Protein AF-T1CEA6-F1 (afdb_monomer_lite)

Radius of gyration: 13.7 Å; chains: 1; bounding box: 35×34×31 Å

Structure (mmCIF, N/CA/C/O backbone):
data_AF-T1CEA6-F1
#
_entry.id   AF-T1CEA6-F1
#
loop_
_atom_site.group_PDB
_atom_site.id
_atom_site.type_symbol
_atom_site.label_atom_id
_atom_site.label_alt_id
_atom_site.label_comp_id
_atom_site.label_asym_id
_atom_site.label_entity_id
_atom_site.label_seq_id
_atom_site.pdbx_PDB_ins_code
_atom_site.Cartn_x
_atom_site.Cartn_y
_atom_site.Cartn_z
_atom_site.occupancy
_atom_site.B_iso_or_equiv
_atom_site.auth_seq_id
_atom_site.auth_comp_id
_atom_site.auth_asym_id
_atom_site.auth_atom_id
_atom_site.pdbx_PDB_model_num
ATOM 1 N N . MET A 1 1 ? 11.708 -4.653 -1.489 1.00 59.41 1 MET A N 1
ATOM 2 C CA . MET A 1 1 ? 11.585 -4.200 -0.085 1.00 59.41 1 MET A CA 1
ATOM 3 C C . MET A 1 1 ? 10.341 -4.864 0.485 1.00 59.41 1 MET A C 1
ATOM 5 O O . MET A 1 1 ? 9.444 -5.136 -0.292 1.00 59.41 1 MET A O 1
ATOM 9 N N . ALA A 1 2 ? 10.298 -5.210 1.769 1.00 68.19 2 ALA A N 1
ATOM 10 C CA . ALA A 1 2 ? 9.078 -5.738 2.382 1.00 68.19 2 ALA A CA 1
ATOM 11 C C . ALA A 1 2 ? 8.630 -4.755 3.463 1.00 68.19 2 ALA A C 1
ATOM 13 O O . ALA A 1 2 ? 9.455 -4.342 4.279 1.00 68.19 2 ALA A O 1
ATOM 14 N N . GLY A 1 3 ? 7.361 -4.354 3.423 1.00 86.38 3 GLY A N 1
ATOM 15 C CA . GLY A 1 3 ? 6.768 -3.401 4.361 1.00 86.38 3 GLY A CA 1
ATOM 16 C C . GLY A 1 3 ? 5.736 -4.088 5.247 1.00 86.38 3 GLY A C 1
ATOM 17 O O . GLY A 1 3 ? 5.008 -4.956 4.770 1.00 86.38 3 GLY A O 1
ATOM 18 N N . ILE A 1 4 ? 5.669 -3.701 6.520 1.00 94.00 4 ILE A N 1
ATOM 19 C CA . ILE A 1 4 ? 4.621 -4.117 7.458 1.00 94.00 4 ILE A CA 1
ATOM 20 C C . ILE A 1 4 ? 3.893 -2.882 7.983 1.00 94.00 4 ILE A C 1
ATOM 22 O O . ILE A 1 4 ? 4.528 -1.926 8.420 1.00 94.00 4 ILE A O 1
ATOM 26 N N . ALA A 1 5 ? 2.565 -2.927 7.969 1.00 96.62 5 ALA A N 1
ATOM 27 C CA . ALA A 1 5 ? 1.704 -1.876 8.486 1.00 96.62 5 ALA A CA 1
ATOM 28 C C . ALA A 1 5 ? 0.754 -2.466 9.542 1.00 96.62 5 ALA A C 1
ATOM 30 O O . ALA A 1 5 ? -0.151 -3.224 9.190 1.00 96.62 5 ALA A O 1
ATOM 31 N N . PRO A 1 6 ? 0.943 -2.185 10.840 1.00 96.44 6 PRO A N 1
ATOM 32 C CA . PRO A 1 6 ? -0.029 -2.556 11.862 1.00 96.44 6 PRO A CA 1
ATOM 33 C C . PRO A 1 6 ? -1.248 -1.626 11.813 1.00 96.44 6 PRO A C 1
ATOM 35 O O . PRO A 1 6 ? -1.120 -0.435 11.530 1.00 96.44 6 PRO A O 1
ATOM 38 N N . SER A 1 7 ? -2.434 -2.142 12.140 1.00 95.50 7 SER A N 1
ATOM 39 C CA . SER A 1 7 ? -3.613 -1.294 12.321 1.00 95.50 7 SER A CA 1
ATOM 40 C C . SER A 1 7 ? -3.475 -0.446 13.595 1.00 95.50 7 SER A C 1
ATOM 42 O O . SER A 1 7 ? -3.267 -1.006 14.673 1.00 95.50 7 SER A O 1
ATOM 44 N N . PRO A 1 8 ? -3.690 0.882 13.536 1.00 93.44 8 PRO A N 1
ATOM 45 C CA . PRO A 1 8 ? -3.649 1.742 14.721 1.00 93.44 8 PRO A CA 1
ATOM 46 C C . PRO A 1 8 ? -4.804 1.510 15.703 1.00 93.44 8 PRO A C 1
ATOM 48 O O . PRO A 1 8 ? -4.757 1.999 16.828 1.00 93.44 8 PRO A O 1
ATOM 51 N N . ARG A 1 9 ? -5.860 0.794 15.288 1.00 91.31 9 ARG A N 1
ATOM 52 C CA . ARG A 1 9 ? -7.081 0.586 16.092 1.00 91.31 9 ARG A CA 1
ATOM 53 C C . ARG A 1 9 ? -7.332 -0.853 16.502 1.00 91.31 9 ARG A C 1
ATOM 55 O O . ARG A 1 9 ? -8.066 -1.088 17.459 1.00 91.31 9 ARG A O 1
ATOM 62 N N . HIS A 1 10 ? -6.740 -1.811 15.799 1.00 94.75 10 HIS A N 1
ATOM 63 C CA . HIS A 1 10 ? -6.972 -3.228 16.042 1.00 94.75 10 HIS A CA 1
ATOM 64 C C . HIS A 1 10 ? -5.640 -3.957 16.179 1.00 94.75 10 HIS A C 1
ATOM 66 O O . HIS A 1 10 ? -5.003 -4.289 15.187 1.00 94.75 10 HIS A O 1
ATOM 72 N N . ALA A 1 11 ? -5.251 -4.271 17.416 1.00 94.75 11 ALA A N 1
ATOM 73 C CA . ALA A 1 11 ? -3.957 -4.888 17.727 1.00 94.75 11 ALA A CA 1
ATOM 74 C C . ALA A 1 11 ? -3.709 -6.251 17.043 1.00 94.75 11 ALA A C 1
ATOM 76 O O . ALA A 1 11 ? -2.575 -6.715 16.993 1.00 94.75 11 ALA A O 1
ATOM 77 N N . GLN A 1 12 ? -4.756 -6.907 16.531 1.00 97.31 12 GLN A N 1
ATOM 78 C CA . GLN A 1 12 ? -4.656 -8.187 15.819 1.00 97.31 12 GLN A CA 1
ATOM 79 C C . GLN A 1 12 ? -4.603 -8.042 14.290 1.00 97.31 12 GLN A C 1
ATOM 81 O O . GLN A 1 12 ? -4.409 -9.040 13.590 1.00 97.31 12 GLN A O 1
ATOM 86 N N . VAL A 1 13 ? -4.777 -6.823 13.771 1.00 98.00 13 VAL A N 1
ATOM 87 C CA . VAL A 1 13 ? -4.825 -6.541 12.336 1.00 98.00 13 VAL A CA 1
ATOM 88 C C . VAL A 1 13 ? -3.507 -5.926 11.880 1.00 98.00 13 VAL A C 1
ATOM 90 O O . VAL A 1 13 ? -3.027 -4.952 12.460 1.00 98.00 13 VAL A O 1
ATOM 93 N N . ALA A 1 14 ? -2.932 -6.490 10.824 1.00 97.94 14 ALA A N 1
ATOM 94 C CA . ALA A 1 14 ? -1.740 -5.970 10.167 1.00 97.94 14 ALA A CA 1
ATOM 95 C C . ALA A 1 14 ? -1.718 -6.380 8.692 1.00 97.94 14 ALA A C 1
ATOM 97 O O . ALA A 1 14 ? -2.363 -7.354 8.292 1.00 97.94 14 ALA A O 1
ATOM 98 N N . TYR A 1 15 ? -0.934 -5.652 7.907 1.00 98.44 15 TYR A N 1
ATOM 99 C CA . TYR A 1 15 ? -0.767 -5.853 6.474 1.00 98.44 15 TYR A CA 1
ATOM 100 C C . TYR A 1 15 ? 0.718 -5.979 6.163 1.00 98.44 15 TYR A C 1
ATOM 102 O O . TYR A 1 15 ? 1.542 -5.304 6.782 1.00 98.44 15 TYR A O 1
ATOM 110 N N . VAL A 1 16 ? 1.067 -6.840 5.214 1.00 98.12 16 VAL A N 1
ATOM 111 C CA . VAL A 1 16 ? 2.451 -7.046 4.787 1.00 98.12 16 VAL A CA 1
ATOM 112 C C . VAL A 1 16 ? 2.524 -7.023 3.272 1.00 98.12 16 VAL A C 1
ATOM 114 O O . VAL A 1 16 ? 1.815 -7.780 2.614 1.00 98.12 16 VAL A O 1
ATOM 117 N N . ALA A 1 17 ? 3.417 -6.198 2.732 1.00 98.12 17 ALA A N 1
ATOM 118 C CA . ALA A 1 17 ? 3.836 -6.242 1.339 1.00 98.12 17 ALA A CA 1
ATOM 119 C C . ALA A 1 17 ? 5.096 -7.104 1.207 1.00 98.12 17 ALA A C 1
ATOM 121 O O . ALA A 1 17 ? 6.050 -6.934 1.973 1.00 98.12 17 ALA A O 1
ATOM 122 N N . ILE A 1 18 ? 5.112 -8.017 0.235 1.00 97.19 18 ILE A N 1
ATOM 123 C CA . ILE A 1 18 ? 6.259 -8.890 -0.031 1.00 97.19 18 ILE A CA 1
ATOM 124 C C . ILE A 1 18 ? 6.755 -8.663 -1.452 1.00 97.19 18 ILE A C 1
ATOM 126 O O . ILE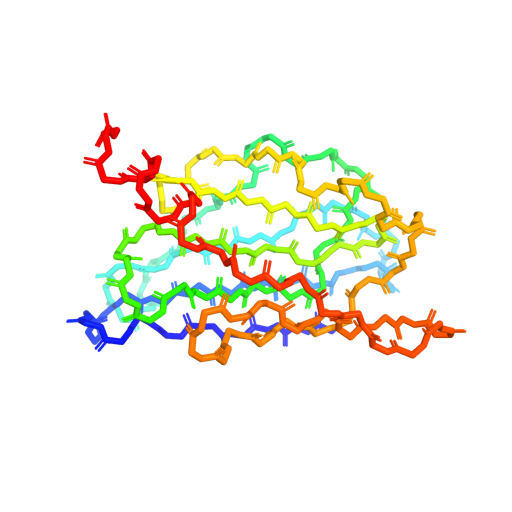 A 1 18 ? 6.064 -8.919 -2.432 1.00 97.19 18 ILE A O 1
ATOM 130 N N . ASP A 1 19 ? 8.013 -8.272 -1.560 1.00 95.69 19 ASP A N 1
ATOM 131 C CA . ASP A 1 19 ? 8.678 -8.118 -2.840 1.00 95.69 19 ASP A CA 1
ATOM 132 C C . ASP A 1 19 ? 9.537 -9.346 -3.167 1.00 95.69 19 ASP A C 1
ATOM 134 O O . ASP A 1 19 ? 10.434 -9.720 -2.403 1.00 95.69 19 ASP A O 1
ATOM 138 N N . ARG A 1 20 ? 9.278 -9.955 -4.328 1.00 96.31 20 ARG A N 1
ATOM 139 C CA . ARG A 1 20 ? 10.001 -11.124 -4.843 1.00 96.31 20 ARG A CA 1
ATOM 140 C C . ARG A 1 20 ? 10.650 -10.892 -6.210 1.00 96.31 20 ARG A C 1
ATOM 142 O O . ARG A 1 20 ? 11.157 -11.857 -6.780 1.00 96.31 20 ARG A O 1
ATOM 149 N N . HIS A 1 21 ? 10.733 -9.654 -6.712 1.00 95.69 21 HIS A N 1
ATOM 150 C CA . HIS A 1 21 ? 11.227 -9.398 -8.079 1.00 95.69 21 HIS A CA 1
ATOM 151 C C . HIS A 1 21 ? 12.661 -9.902 -8.312 1.00 95.69 21 HIS A C 1
ATOM 153 O O . HIS A 1 21 ? 13.014 -10.300 -9.417 1.00 95.69 21 HIS A O 1
ATOM 159 N N . ARG A 1 22 ? 13.496 -9.944 -7.264 1.00 94.00 22 ARG A N 1
ATOM 160 C CA . ARG A 1 22 ? 14.874 -10.475 -7.338 1.00 94.00 22 ARG A CA 1
ATOM 161 C C . ARG A 1 22 ? 14.952 -11.990 -7.535 1.00 94.00 22 ARG A C 1
ATOM 163 O O . ARG A 1 22 ? 16.034 -12.511 -7.772 1.00 94.00 22 ARG A O 1
ATOM 170 N N . LEU A 1 23 ? 13.824 -12.680 -7.408 1.00 96.62 23 LEU A N 1
ATOM 171 C CA . LEU A 1 23 ? 13.658 -14.104 -7.687 1.00 96.62 23 LEU A CA 1
ATOM 172 C C . LEU A 1 23 ? 12.928 -14.332 -9.021 1.00 96.62 23 LEU A C 1
ATOM 174 O O . LEU A 1 23 ? 12.353 -15.399 -9.213 1.00 96.62 23 LEU A O 1
ATOM 178 N N . ASP A 1 24 ? 12.912 -13.323 -9.899 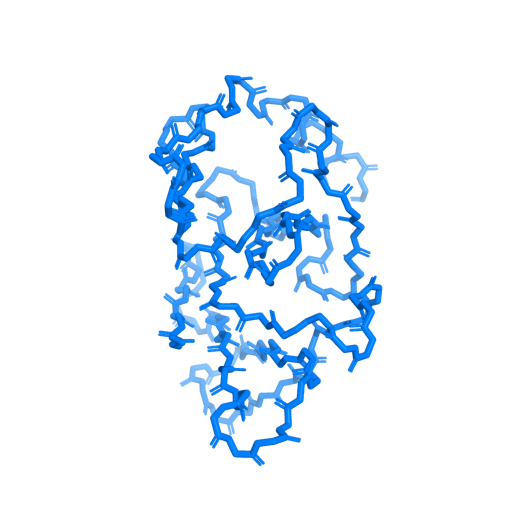1.00 97.00 24 ASP A N 1
ATOM 179 C CA . ASP A 1 24 ? 12.201 -13.328 -11.186 1.00 97.00 24 ASP A CA 1
ATOM 180 C C . ASP A 1 24 ? 10.671 -13.499 -11.045 1.00 97.00 24 ASP A C 1
ATOM 182 O O . ASP A 1 24 ? 9.973 -13.975 -11.940 1.00 97.00 24 ASP A O 1
ATOM 186 N N . ASP A 1 25 ? 10.127 -13.095 -9.889 1.00 97.44 25 ASP A N 1
ATOM 187 C CA . ASP A 1 25 ? 8.697 -13.122 -9.582 1.00 97.44 25 ASP A CA 1
ATOM 188 C C . ASP A 1 25 ? 8.161 -11.698 -9.399 1.00 97.44 25 ASP A C 1
ATOM 190 O O . ASP A 1 25 ? 8.354 -11.066 -8.360 1.00 97.44 25 ASP A O 1
ATOM 194 N N . PHE A 1 26 ? 7.478 -11.199 -10.429 1.00 97.12 26 PHE A N 1
ATOM 195 C CA . PHE A 1 26 ? 6.942 -9.834 -10.495 1.00 97.12 26 PHE A CA 1
ATOM 196 C C . PHE A 1 26 ? 5.488 -9.717 -10.019 1.00 97.12 26 PHE A C 1
ATOM 198 O O . PHE A 1 26 ? 4.857 -8.684 -10.239 1.00 97.12 26 PHE A O 1
ATOM 205 N N . ARG A 1 27 ? 4.924 -10.772 -9.421 1.00 98.19 27 ARG A N 1
ATOM 206 C CA . ARG A 1 27 ? 3.537 -10.739 -8.946 1.00 98.19 27 ARG A CA 1
ATOM 207 C C . ARG A 1 27 ? 3.379 -9.796 -7.750 1.00 98.19 27 ARG A C 1
ATOM 209 O O . ARG A 1 27 ? 4.290 -9.703 -6.924 1.00 98.19 27 ARG A O 1
ATOM 216 N N . PRO A 1 28 ? 2.222 -9.125 -7.614 1.00 98.00 28 PRO A N 1
ATOM 217 C CA . PRO A 1 28 ? 1.911 -8.380 -6.408 1.00 98.00 28 PRO A CA 1
ATOM 218 C C . PRO A 1 28 ? 1.660 -9.339 -5.247 1.00 98.00 28 PRO A C 1
ATOM 220 O O . PRO A 1 28 ? 0.942 -10.333 -5.385 1.00 98.00 28 PRO A O 1
ATOM 223 N N . TYR A 1 29 ? 2.205 -9.001 -4.083 1.00 98.25 29 TYR A N 1
ATOM 224 C CA . TYR A 1 29 ? 1.938 -9.714 -2.843 1.00 98.25 29 TYR A CA 1
ATOM 225 C C . TYR A 1 29 ? 1.665 -8.724 -1.723 1.00 98.25 29 TYR A C 1
ATOM 227 O O . TYR A 1 29 ? 2.567 -8.030 -1.254 1.00 98.25 29 TYR A O 1
ATOM 235 N N . ILE A 1 30 ? 0.415 -8.714 -1.279 1.00 98.44 30 ILE A N 1
ATOM 236 C CA . ILE A 1 30 ? -0.028 -8.054 -0.062 1.00 98.44 30 ILE A CA 1
ATOM 237 C C . ILE A 1 30 ? -0.861 -9.073 0.706 1.00 98.44 30 ILE A C 1
ATOM 239 O O . ILE A 1 30 ? -1.719 -9.743 0.124 1.00 98.44 30 ILE A O 1
ATOM 243 N N . TYR A 1 31 ? -0.593 -9.202 1.999 1.00 98.56 31 TYR A N 1
ATOM 244 C CA . TYR A 1 31 ? -1.329 -10.082 2.892 1.00 98.56 31 TYR A CA 1
ATOM 245 C C . TYR A 1 31 ? -1.890 -9.306 4.072 1.00 98.56 31 TYR A C 1
ATOM 247 O O . TYR A 1 31 ? -1.215 -8.432 4.609 1.00 98.56 31 TYR A O 1
ATOM 255 N N . ARG A 1 32 ? -3.093 -9.674 4.510 1.00 98.50 32 ARG A N 1
ATOM 256 C CA . ARG A 1 32 ? -3.751 -9.165 5.715 1.00 98.50 32 ARG A CA 1
ATOM 257 C C . ARG A 1 32 ? -3.881 -10.277 6.746 1.00 98.50 32 ARG A C 1
ATOM 259 O O . ARG A 1 32 ? -4.314 -11.378 6.411 1.00 98.50 32 ARG A O 1
ATOM 266 N N . THR A 1 33 ? -3.582 -9.965 7.999 1.00 98.56 33 THR A N 1
ATOM 267 C CA . THR A 1 33 ? -3.982 -10.762 9.166 1.00 98.56 33 THR A CA 1
ATOM 268 C C . THR A 1 33 ? -5.095 -10.044 9.922 1.00 98.56 33 THR A C 1
ATOM 270 O O . THR A 1 33 ? -5.132 -8.814 9.949 1.00 98.56 33 THR A O 1
ATOM 273 N N . ARG A 1 34 ? -5.971 -10.806 10.585 1.00 97.94 34 ARG A N 1
ATOM 274 C CA . ARG A 1 34 ? -6.918 -10.292 11.591 1.00 97.94 34 ARG A CA 1
ATOM 275 C C . ARG A 1 34 ? -6.806 -10.982 12.954 1.00 97.94 34 ARG A C 1
ATOM 277 O O . ARG A 1 34 ? -7.584 -10.671 13.847 1.00 97.94 34 ARG A O 1
ATOM 284 N N . ASP A 1 35 ? -5.861 -11.905 13.122 1.00 98.00 35 ASP A N 1
ATOM 285 C CA . ASP A 1 35 ? -5.736 -12.769 14.302 1.00 98.00 35 ASP A CA 1
ATOM 286 C C . ASP A 1 35 ? -4.334 -12.728 14.940 1.00 98.00 35 ASP A C 1
ATOM 288 O O . ASP A 1 35 ? -3.909 -13.669 15.617 1.00 98.00 35 ASP A O 1
ATOM 292 N N . GLY A 1 36 ? -3.612 -11.620 14.740 1.00 96.56 36 GLY A N 1
ATOM 293 C CA . GLY A 1 36 ? -2.256 -11.432 15.256 1.00 96.56 36 GLY A CA 1
ATOM 294 C C . GLY A 1 36 ? -1.187 -12.230 14.502 1.00 96.56 36 GLY A C 1
ATOM 295 O O . GLY A 1 36 ? -0.144 -12.533 15.073 1.00 96.56 36 GLY A O 1
ATOM 296 N N . GLY A 1 37 ? -1.439 -12.580 13.238 1.00 97.38 37 GLY A N 1
ATOM 297 C CA . GLY A 1 37 ? -0.481 -13.220 12.337 1.00 97.38 37 GLY A CA 1
ATOM 298 C C . GLY A 1 37 ? -0.554 -14.745 12.319 1.00 97.38 37 GLY A C 1
ATOM 299 O O . GLY A 1 37 ? 0.354 -15.376 11.777 1.00 97.38 37 GLY A O 1
ATOM 300 N N . LYS A 1 38 ? -1.606 -15.343 12.897 1.00 98.19 38 LYS A N 1
ATOM 301 C CA . LYS A 1 38 ? -1.829 -16.798 12.858 1.00 98.19 38 LYS A CA 1
ATOM 302 C C . LYS A 1 38 ? -2.317 -17.239 11.481 1.00 98.19 38 LYS A C 1
ATOM 304 O O . LYS A 1 38 ? -1.961 -18.330 11.041 1.00 98.19 38 LYS A O 1
ATOM 309 N N . SER A 1 39 ? -3.090 -16.398 10.796 1.00 98.31 39 SER A N 1
ATOM 310 C CA . SER A 1 39 ? -3.513 -16.607 9.415 1.00 98.31 39 SER A CA 1
ATOM 311 C C . SER A 1 39 ? -3.354 -15.341 8.573 1.00 98.31 39 SER A C 1
ATOM 313 O O . SER A 1 39 ? -3.401 -14.215 9.071 1.00 98.31 39 SER A O 1
ATOM 315 N N . TRP A 1 40 ? -3.132 -15.543 7.273 1.00 98.38 40 TRP A N 1
ATOM 316 C CA . TRP A 1 40 ? -2.869 -14.476 6.313 1.00 98.38 40 TRP A CA 1
ATOM 317 C C . TRP A 1 40 ? -3.707 -14.683 5.056 1.00 98.38 40 TRP A C 1
ATOM 319 O O . TRP A 1 40 ? -3.678 -15.752 4.448 1.00 98.38 40 TRP A O 1
ATOM 329 N N . GLN A 1 41 ? -4.435 -13.646 4.657 1.00 98.62 41 GLN A N 1
ATOM 330 C CA . GLN A 1 41 ? -5.241 -13.617 3.441 1.00 98.62 41 GLN A CA 1
ATOM 331 C C . GLN A 1 41 ? -4.558 -12.737 2.396 1.00 98.62 41 GLN A C 1
ATOM 333 O O . GLN A 1 41 ? -4.186 -11.606 2.704 1.00 98.62 41 GLN A O 1
ATOM 338 N N . ALA A 1 42 ? -4.407 -13.236 1.168 1.00 98.31 42 ALA A N 1
ATOM 339 C CA . ALA A 1 42 ? -3.932 -12.422 0.054 1.00 98.31 42 ALA A CA 1
ATOM 340 C C . ALA A 1 42 ? -4.988 -11.372 -0.327 1.00 98.31 42 ALA A C 1
ATOM 342 O O . ALA A 1 42 ? -6.161 -11.706 -0.489 1.00 98.31 42 ALA A O 1
ATOM 343 N N . ILE A 1 43 ? -4.554 -10.124 -0.479 1.00 98.50 43 ILE A N 1
ATOM 344 C CA . ILE A 1 43 ? -5.404 -8.952 -0.719 1.00 98.50 43 ILE A CA 1
ATOM 345 C C . ILE A 1 43 ? -4.803 -8.108 -1.848 1.00 98.50 43 ILE A C 1
ATOM 347 O O . ILE A 1 43 ? -4.300 -7.016 -1.624 1.00 98.50 43 ILE A O 1
ATOM 351 N N . THR A 1 44 ? -4.742 -8.660 -3.062 1.00 98.50 44 THR A N 1
ATOM 352 C CA . THR A 1 44 ? -4.065 -8.040 -4.226 1.00 98.50 44 THR A CA 1
ATOM 353 C C . THR A 1 44 ? -4.989 -7.810 -5.420 1.00 98.50 44 THR A C 1
ATOM 355 O O . THR A 1 44 ? -4.533 -7.457 -6.509 1.00 98.50 44 THR A O 1
ATOM 358 N N . HIS A 1 45 ? -6.293 -8.019 -5.243 1.00 98.56 45 HIS A N 1
ATOM 359 C CA . HIS A 1 45 ? -7.266 -7.886 -6.319 1.00 98.56 45 HIS A CA 1
ATOM 360 C C . HIS A 1 45 ? -7.334 -6.434 -6.819 1.00 98.56 45 HIS A C 1
ATOM 362 O O . HIS A 1 45 ? -7.503 -5.507 -6.035 1.00 98.56 45 HIS A O 1
ATOM 368 N N . GLY A 1 46 ? -7.165 -6.236 -8.128 1.00 98.25 46 GLY A N 1
ATOM 369 C CA . GLY A 1 46 ? -7.080 -4.911 -8.755 1.00 98.25 46 GLY A CA 1
ATOM 370 C C . GLY A 1 46 ? -5.651 -4.424 -9.037 1.00 98.25 46 GLY A C 1
ATOM 371 O O . GLY A 1 46 ? -5.477 -3.540 -9.875 1.00 98.25 46 GLY A O 1
ATOM 372 N N . ILE A 1 47 ? -4.619 -5.042 -8.443 1.00 98.38 47 ILE A N 1
ATOM 373 C CA . ILE A 1 47 ? -3.214 -4.770 -8.796 1.00 98.38 47 ILE A CA 1
ATOM 374 C C . ILE A 1 47 ? -2.796 -5.662 -9.982 1.00 98.38 47 ILE A C 1
ATOM 376 O O . ILE A 1 47 ? -3.009 -6.880 -9.935 1.00 98.38 47 ILE A O 1
ATOM 380 N N . PRO A 1 48 ? -2.192 -5.111 -11.055 1.00 98.12 48 PRO A N 1
ATOM 381 C CA . PRO A 1 48 ? -1.774 -5.896 -12.213 1.00 98.12 48 PRO A CA 1
ATOM 382 C C . PRO A 1 48 ? -0.790 -7.035 -11.866 1.00 98.12 48 PRO A C 1
ATOM 384 O O . PRO A 1 48 ? 0.129 -6.832 -11.073 1.00 98.12 48 PRO A O 1
ATOM 387 N N . PRO A 1 49 ? -0.868 -8.214 -12.521 1.00 97.00 49 PRO A N 1
ATOM 388 C CA . PRO A 1 49 ? -0.047 -9.389 -12.184 1.00 97.00 49 PRO A CA 1
ATOM 389 C C . PRO A 1 49 ? 1.477 -9.243 -12.322 1.00 97.00 49 PRO A C 1
ATOM 391 O O . PRO A 1 49 ? 2.200 -10.165 -11.956 1.00 97.00 49 PRO A O 1
ATOM 394 N N . ARG A 1 50 ? 1.969 -8.149 -12.910 1.00 97.06 50 ARG A N 1
ATOM 395 C CA . ARG A 1 50 ? 3.403 -7.858 -13.087 1.00 97.06 50 ARG A CA 1
ATOM 396 C C . ARG A 1 50 ? 3.839 -6.563 -12.397 1.00 97.06 50 ARG A C 1
ATOM 398 O O . ARG A 1 50 ? 4.928 -6.071 -12.682 1.00 97.06 50 ARG A O 1
ATOM 405 N N . ASP A 1 51 ? 2.989 -6.005 -11.540 1.00 97.38 51 ASP A N 1
ATOM 406 C CA . ASP A 1 51 ? 3.284 -4.802 -10.770 1.00 97.38 51 ASP A CA 1
ATOM 407 C C . ASP A 1 51 ? 3.537 -5.185 -9.310 1.00 97.38 51 ASP A C 1
ATOM 409 O O . ASP A 1 51 ? 2.626 -5.241 -8.483 1.00 97.38 51 ASP A O 1
ATOM 413 N N . PHE A 1 52 ? 4.779 -5.567 -9.013 1.00 97.38 52 PHE A N 1
ATOM 414 C CA . PHE A 1 52 ? 5.142 -6.025 -7.678 1.00 97.38 52 PHE A CA 1
ATOM 415 C C . PHE A 1 52 ? 5.037 -4.887 -6.658 1.00 97.38 52 PHE A C 1
ATOM 417 O O . PHE A 1 52 ? 5.279 -3.717 -6.956 1.00 97.38 52 PHE A O 1
ATOM 424 N N . VAL A 1 53 ? 4.690 -5.246 -5.424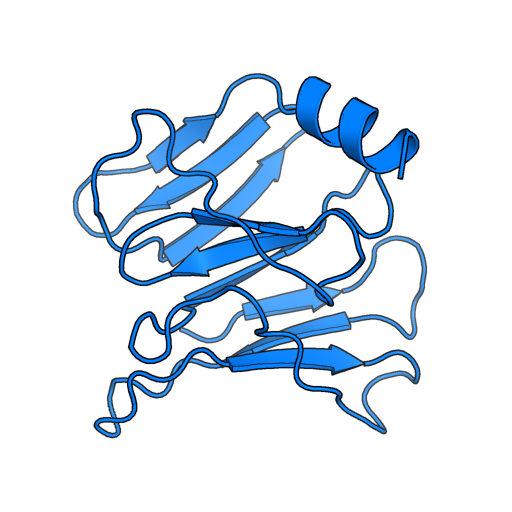 1.00 98.00 53 VAL A N 1
ATOM 425 C CA . VAL A 1 53 ? 4.428 -4.281 -4.353 1.00 98.00 53 VAL A CA 1
ATOM 426 C C . VAL A 1 53 ? 5.671 -4.134 -3.486 1.00 98.00 53 VAL A C 1
ATOM 428 O O . VAL A 1 53 ? 6.222 -5.119 -2.998 1.00 98.00 53 VAL A O 1
ATOM 431 N N . ASN A 1 54 ? 6.107 -2.894 -3.283 1.00 97.38 54 ASN A N 1
ATOM 432 C CA . ASN A 1 54 ? 7.248 -2.556 -2.435 1.00 97.38 54 ASN A CA 1
ATOM 433 C C . ASN A 1 54 ? 6.828 -2.262 -0.991 1.00 97.38 54 ASN A C 1
ATOM 435 O O . ASN A 1 54 ? 7.563 -2.591 -0.059 1.00 97.38 54 ASN A O 1
ATOM 439 N N . VAL A 1 55 ? 5.671 -1.619 -0.814 1.00 98.06 55 VAL A N 1
ATOM 440 C CA . VAL A 1 55 ? 5.200 -1.102 0.474 1.00 98.06 55 VAL A CA 1
ATOM 441 C C . VAL A 1 55 ? 3.674 -1.093 0.529 1.00 98.06 55 VAL A C 1
ATOM 443 O O . VAL A 1 55 ? 3.008 -0.855 -0.476 1.00 98.06 55 VAL A O 1
ATOM 446 N N . VAL A 1 56 ? 3.129 -1.330 1.719 1.00 98.38 56 VAL A N 1
ATOM 447 C CA . VAL A 1 56 ? 1.727 -1.081 2.061 1.00 98.38 56 VAL A CA 1
ATOM 448 C C . VAL A 1 56 ? 1.699 -0.225 3.322 1.00 98.38 56 VAL A C 1
ATOM 450 O O . VAL A 1 56 ? 2.499 -0.449 4.229 1.00 98.38 56 VAL A O 1
ATOM 453 N N . THR A 1 57 ? 0.804 0.753 3.377 1.00 97.62 57 THR A N 1
ATOM 454 C CA . THR A 1 57 ? 0.567 1.584 4.560 1.00 97.62 57 THR A CA 1
ATOM 455 C C . THR A 1 57 ? -0.929 1.789 4.769 1.00 97.62 57 THR A C 1
ATOM 457 O O . THR A 1 57 ? -1.734 1.579 3.860 1.00 97.62 57 THR A O 1
ATOM 460 N N . VAL A 1 58 ? -1.303 2.165 5.985 1.00 97.81 58 VAL A N 1
ATOM 461 C CA . VAL A 1 58 ? -2.697 2.341 6.406 1.00 97.81 58 VAL A CA 1
ATOM 462 C C . VAL A 1 58 ? -2.956 3.806 6.717 1.00 97.81 58 VAL A C 1
ATOM 464 O O . VAL A 1 58 ? -2.075 4.497 7.233 1.00 97.81 58 VAL A O 1
ATOM 467 N N . ASP A 1 59 ? -4.168 4.286 6.456 1.00 97.69 59 ASP A N 1
ATOM 468 C CA . ASP A 1 59 ? -4.575 5.588 6.966 1.00 97.69 59 ASP A CA 1
ATOM 469 C C . ASP A 1 59 ? -4.833 5.506 8.489 1.00 97.69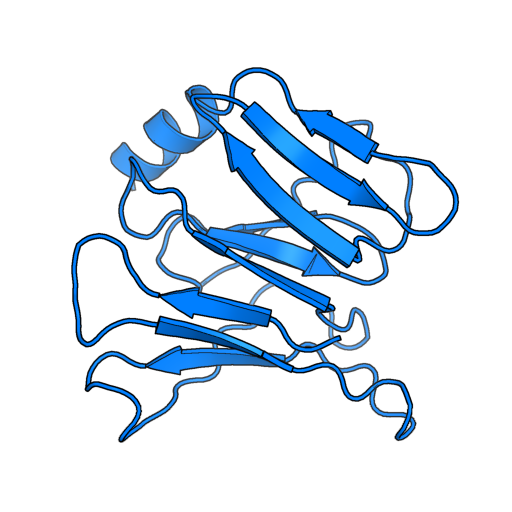 59 ASP A C 1
ATOM 471 O O . ASP A 1 59 ? -5.605 4.658 8.953 1.00 97.69 59 ASP A O 1
ATOM 475 N N . PRO A 1 60 ? -4.209 6.372 9.311 1.00 95.81 60 PRO A N 1
ATOM 476 C CA . PRO A 1 60 ? -4.390 6.325 10.757 1.00 95.81 60 PRO A CA 1
ATOM 477 C C . PRO A 1 60 ? -5.743 6.879 11.226 1.00 95.81 60 PRO A C 1
ATOM 479 O O . PRO A 1 60 ? -6.146 6.618 12.361 1.00 95.81 60 PRO A O 1
ATOM 482 N N . VAL A 1 61 ? -6.459 7.621 10.374 1.00 95.38 61 VAL A N 1
ATOM 483 C CA . VAL A 1 61 ? -7.705 8.344 10.676 1.00 95.38 61 VAL A CA 1
ATOM 484 C C . VAL A 1 61 ? -8.947 7.650 10.114 1.00 95.38 61 VAL A C 1
ATOM 486 O O . VAL A 1 61 ? -9.985 7.701 10.778 1.00 95.38 61 VAL A O 1
ATOM 489 N N . THR A 1 62 ? -8.834 6.857 9.052 1.00 95.75 62 THR A N 1
ATOM 490 C CA . THR A 1 62 ? -9.946 6.123 8.434 1.00 95.75 62 THR A CA 1
ATOM 491 C C . THR A 1 62 ? -9.655 4.615 8.382 1.00 95.75 62 THR A C 1
ATOM 493 O O . THR A 1 62 ? -8.771 4.192 7.641 1.00 95.75 62 THR A O 1
ATOM 496 N N . PRO A 1 63 ? -10.368 3.772 9.161 1.00 93.62 63 PRO A N 1
ATOM 497 C CA . PRO A 1 63 ? -10.223 2.315 9.086 1.00 93.62 63 PRO A CA 1
ATOM 498 C C . PRO A 1 63 ? -10.494 1.785 7.674 1.00 93.62 63 PRO A C 1
ATOM 500 O O . PRO A 1 63 ? -11.410 2.259 7.013 1.00 93.62 63 PRO A O 1
ATOM 503 N N . GLY A 1 64 ? -9.727 0.787 7.233 1.00 94.12 64 GLY A N 1
ATOM 504 C CA . GLY A 1 64 ? -9.921 0.138 5.931 1.00 94.12 64 GLY A CA 1
ATOM 505 C C . GLY A 1 64 ? -9.389 0.921 4.726 1.00 94.12 64 GLY A C 1
ATOM 506 O O . GLY A 1 64 ? -9.287 0.346 3.648 1.00 94.12 64 GLY A O 1
ATOM 507 N N . LEU A 1 65 ? -8.985 2.185 4.898 1.00 98.00 65 LEU A N 1
ATOM 508 C CA . LEU A 1 65 ? -8.313 2.954 3.854 1.00 98.00 65 LEU A CA 1
ATOM 509 C C . LEU A 1 65 ? -6.819 2.613 3.837 1.00 98.00 65 LEU A C 1
ATOM 511 O O . LEU A 1 65 ? -6.096 2.889 4.799 1.00 98.00 65 LEU A O 1
ATOM 515 N N . LEU A 1 66 ? -6.361 2.004 2.745 1.00 98.38 66 LEU A N 1
ATOM 516 C CA . LEU A 1 66 ? -4.987 1.532 2.573 1.00 98.38 66 LEU A CA 1
ATOM 517 C C . LEU A 1 66 ? -4.349 2.128 1.321 1.00 98.38 66 LEU A C 1
ATOM 519 O O . LEU A 1 66 ? -5.026 2.386 0.326 1.00 98.38 66 LEU A O 1
ATOM 523 N N . TYR A 1 67 ? -3.023 2.248 1.342 1.00 98.38 67 TYR A N 1
ATOM 524 C CA . TYR A 1 67 ? -2.222 2.666 0.195 1.00 98.38 67 TYR A CA 1
ATOM 525 C C . TYR A 1 67 ? -1.116 1.649 -0.079 1.00 98.38 67 TYR A C 1
ATOM 527 O O . TYR A 1 67 ? -0.469 1.165 0.852 1.00 98.38 67 TYR A O 1
ATOM 535 N N . ALA A 1 68 ? -0.870 1.345 -1.351 1.00 98.44 68 ALA A N 1
ATOM 536 C CA . ALA A 1 68 ? 0.195 0.446 -1.780 1.00 98.44 68 ALA A CA 1
ATOM 537 C C . ALA A 1 68 ? 1.108 1.137 -2.792 1.00 98.44 68 ALA A C 1
ATOM 539 O O . ALA A 1 68 ? 0.637 1.733 -3.756 1.00 98.44 68 ALA A O 1
ATOM 540 N N . GLY A 1 69 ? 2.417 1.050 -2.566 1.00 97.81 69 GLY A N 1
ATOM 541 C CA . GLY A 1 69 ? 3.442 1.528 -3.487 1.00 97.81 69 GLY A CA 1
ATOM 542 C C . GLY A 1 69 ? 4.007 0.365 -4.290 1.00 97.81 69 GLY A C 1
ATOM 543 O O . GLY A 1 69 ? 4.456 -0.631 -3.714 1.00 97.81 69 GLY A O 1
ATOM 544 N N . THR A 1 70 ? 3.982 0.485 -5.611 1.00 97.81 70 THR A N 1
ATOM 545 C CA . THR A 1 70 ? 4.371 -0.565 -6.556 1.00 97.81 70 THR A CA 1
ATOM 546 C C . THR A 1 70 ? 5.582 -0.145 -7.386 1.00 97.81 70 THR A C 1
ATOM 548 O O . THR A 1 70 ? 6.226 0.872 -7.105 1.00 97.81 70 THR A O 1
ATOM 551 N N . GLU A 1 71 ? 5.958 -0.945 -8.381 1.00 96.50 71 GLU A N 1
ATOM 552 C CA . GLU A 1 71 ? 7.033 -0.575 -9.304 1.00 96.50 71 GLU A CA 1
ATOM 553 C C . GLU A 1 71 ? 6.609 0.531 -10.274 1.00 96.50 71 GLU A C 1
ATOM 555 O O . GLU A 1 71 ? 7.459 1.274 -10.770 1.00 96.50 71 GLU A O 1
ATOM 560 N N . PHE A 1 72 ? 5.306 0.669 -10.521 1.00 96.25 72 PHE A N 1
ATOM 561 C CA . PHE A 1 72 ? 4.786 1.614 -11.504 1.00 96.25 72 PHE A CA 1
ATOM 562 C C . PHE A 1 72 ? 3.988 2.777 -10.910 1.00 96.25 72 PHE A C 1
ATOM 564 O O . PHE A 1 72 ? 3.769 3.761 -11.621 1.00 96.25 72 PHE A O 1
ATOM 571 N N . GLY A 1 73 ? 3.611 2.732 -9.630 1.00 96.75 73 GLY A N 1
ATOM 572 C CA . GLY A 1 73 ? 2.895 3.840 -9.009 1.00 96.75 73 GLY A CA 1
ATOM 573 C C . GLY A 1 73 ? 2.309 3.548 -7.636 1.00 96.75 73 GLY A C 1
ATOM 574 O O . GLY A 1 73 ? 2.849 2.764 -6.857 1.00 96.75 73 GLY A O 1
ATOM 575 N N . VAL A 1 74 ? 1.205 4.232 -7.332 1.00 98.00 74 VAL A N 1
ATOM 576 C CA . VAL A 1 74 ? 0.461 4.087 -6.075 1.00 98.00 74 VAL A CA 1
ATOM 577 C C . VAL A 1 74 ? -0.931 3.539 -6.366 1.00 98.00 74 VAL A C 1
ATOM 579 O O . VAL A 1 74 ? -1.574 3.932 -7.339 1.00 98.00 74 VAL A O 1
ATOM 582 N N . PHE A 1 75 ? -1.408 2.659 -5.495 1.00 98.56 75 PHE A N 1
ATOM 583 C CA . PHE A 1 75 ? -2.782 2.175 -5.453 1.00 98.56 75 PHE A CA 1
ATOM 584 C C . PHE A 1 75 ? -3.427 2.547 -4.120 1.00 98.56 75 PHE A C 1
ATOM 586 O O . PHE A 1 75 ? -2.745 2.675 -3.103 1.00 98.56 75 PHE A O 1
ATOM 593 N N . VAL A 1 76 ? -4.750 2.678 -4.130 1.00 98.62 76 VAL A N 1
ATOM 594 C CA . VAL A 1 76 ? -5.584 2.877 -2.942 1.00 98.62 76 VAL A CA 1
ATOM 595 C C . VAL A 1 76 ? -6.627 1.769 -2.851 1.00 98.62 76 VAL A C 1
ATOM 597 O O . VAL A 1 76 ? -7.126 1.297 -3.874 1.00 98.62 76 VAL A O 1
ATOM 600 N N . SER A 1 77 ? -6.946 1.359 -1.631 1.00 98.56 77 SER A N 1
ATOM 601 C CA . SER A 1 77 ? -8.081 0.493 -1.319 1.00 98.56 77 SER A CA 1
ATOM 602 C C . SER A 1 77 ? -8.953 1.183 -0.279 1.00 98.56 77 SER A C 1
ATOM 604 O O . SER A 1 77 ? -8.436 1.771 0.671 1.00 98.56 77 SER A O 1
ATOM 606 N N . PHE A 1 78 ? -10.267 1.112 -0.477 1.00 98.06 78 PHE A N 1
ATOM 607 C CA . PHE A 1 78 ? -11.280 1.682 0.417 1.00 98.06 78 PHE A CA 1
ATOM 608 C C . PHE A 1 78 ? -11.962 0.616 1.290 1.00 98.06 78 PHE A C 1
ATOM 610 O O . PHE A 1 78 ? -12.801 0.946 2.120 1.00 98.06 78 PHE A O 1
ATOM 617 N N . ASP A 1 79 ? -11.610 -0.655 1.099 1.00 97.25 79 ASP A N 1
ATOM 618 C CA . ASP A 1 79 ? -12.281 -1.834 1.650 1.00 97.25 79 ASP A CA 1
ATOM 619 C C . ASP A 1 79 ? -11.283 -2.818 2.276 1.00 97.25 79 ASP A C 1
ATOM 621 O O . ASP A 1 79 ? -11.380 -4.040 2.159 1.00 97.25 79 ASP A O 1
ATOM 625 N N . ASP A 1 80 ? -10.294 -2.270 2.977 1.00 96.94 80 ASP A N 1
ATOM 626 C CA . ASP A 1 80 ? -9.340 -3.036 3.768 1.00 96.94 80 ASP A CA 1
ATOM 627 C C . ASP A 1 80 ? -8.441 -3.985 2.951 1.00 96.94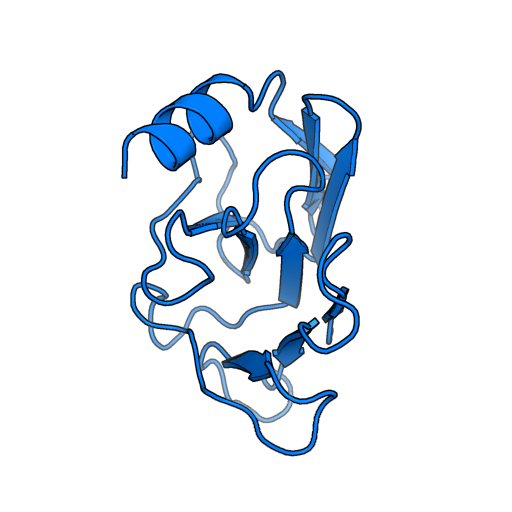 80 ASP A C 1
ATOM 629 O O . ASP A 1 80 ? -7.941 -4.994 3.465 1.00 96.94 80 ASP A O 1
ATOM 633 N N . GLY A 1 81 ? -8.216 -3.643 1.681 1.00 97.88 81 GLY A N 1
ATOM 634 C CA . GLY A 1 81 ? -7.365 -4.355 0.730 1.00 97.88 81 GLY A CA 1
ATOM 635 C C . GLY A 1 81 ? -8.109 -5.349 -0.159 1.00 97.88 81 GLY A C 1
ATOM 636 O O . GLY A 1 81 ? -7.478 -5.975 -1.014 1.00 97.88 81 GLY A O 1
ATOM 637 N N . ASP A 1 82 ? -9.420 -5.518 0.020 1.00 98.06 82 ASP A N 1
ATOM 638 C CA . ASP A 1 82 ? -10.189 -6.481 -0.770 1.00 98.06 82 ASP A CA 1
ATOM 639 C C . ASP A 1 82 ? -10.250 -6.063 -2.258 1.00 98.06 82 ASP A C 1
ATOM 641 O O . ASP A 1 82 ? -10.190 -6.936 -3.129 1.00 98.06 82 ASP A O 1
ATOM 645 N N . HIS A 1 83 ? -10.254 -4.757 -2.560 1.00 98.44 83 HIS A N 1
ATOM 646 C CA . HIS A 1 83 ? -10.116 -4.187 -3.903 1.00 98.44 83 HIS A CA 1
ATOM 647 C C . HIS A 1 83 ? -9.154 -2.993 -3.931 1.00 98.44 83 HIS A C 1
ATOM 649 O O . HIS A 1 83 ? -9.242 -2.059 -3.132 1.00 98.44 83 HIS A O 1
ATOM 655 N N . TRP A 1 84 ? -8.262 -2.992 -4.921 1.00 98.62 84 TRP A N 1
ATOM 656 C CA . TRP A 1 84 ? -7.312 -1.915 -5.187 1.00 98.62 84 TRP A CA 1
ATOM 657 C C . TRP A 1 84 ? -7.635 -1.203 -6.493 1.00 98.62 84 TRP A C 1
ATOM 659 O O . TRP A 1 84 ? -7.976 -1.830 -7.496 1.00 98.62 84 TRP A O 1
ATOM 669 N N . GLN A 1 85 ? -7.439 0.111 -6.505 1.00 98.00 85 GLN A N 1
ATOM 670 C CA . GLN A 1 85 ? -7.537 0.934 -7.705 1.00 98.00 85 GLN A CA 1
ATOM 671 C C . GLN A 1 85 ? -6.341 1.889 -7.819 1.00 98.00 85 GLN A C 1
ATOM 673 O O . GLN A 1 85 ? -5.791 2.303 -6.793 1.00 98.00 85 GLN A O 1
ATOM 678 N N . PRO A 1 86 ? -5.918 2.259 -9.041 1.00 97.69 86 PRO A N 1
ATOM 679 C CA . PRO A 1 86 ? -4.805 3.184 -9.223 1.00 97.69 86 PRO A CA 1
ATOM 680 C C . PRO A 1 86 ? -5.067 4.551 -8.574 1.00 97.69 86 PRO A C 1
ATOM 682 O O . PRO A 1 86 ? -6.132 5.143 -8.752 1.00 97.69 86 PRO A O 1
ATOM 685 N N . LEU A 1 87 ? -4.056 5.085 -7.891 1.00 96.94 87 LEU A N 1
ATOM 686 C CA . LEU A 1 87 ? -3.992 6.444 -7.347 1.00 96.94 87 LEU A CA 1
ATOM 687 C C . LEU A 1 87 ? -2.810 7.192 -7.994 1.00 96.94 87 LEU A C 1
ATOM 689 O O . LEU A 1 87 ? -1.926 7.717 -7.325 1.00 96.94 87 LEU A O 1
ATOM 693 N N . GLN A 1 88 ? -2.765 7.194 -9.329 1.00 92.00 88 GLN A N 1
ATOM 694 C CA . GLN A 1 88 ? -1.632 7.753 -10.075 1.00 92.00 88 GLN A CA 1
ATOM 695 C C . GLN A 1 88 ? -1.676 9.287 -10.165 1.00 92.00 88 GLN A C 1
ATOM 697 O O . GLN A 1 88 ? -0.653 9.939 -9.991 1.00 92.00 88 GLN A O 1
ATOM 702 N N . GLN A 1 89 ? -2.846 9.877 -10.440 1.00 89.25 89 GLN A N 1
ATOM 703 C CA . GLN A 1 89 ? -2.991 11.320 -10.703 1.00 89.25 89 GLN A CA 1
ATOM 704 C C . GLN A 1 89 ? -1.911 11.834 -11.686 1.00 89.25 89 GLN A C 1
ATOM 706 O O . GLN A 1 89 ? -1.781 11.299 -12.787 1.00 89.25 89 GLN A O 1
ATOM 711 N N . ASN A 1 90 ? -1.131 12.850 -11.303 1.00 90.38 90 ASN A N 1
ATOM 712 C CA . ASN A 1 90 ? 0.000 13.392 -12.063 1.00 90.38 90 ASN A CA 1
ATOM 713 C C . ASN A 1 90 ? 1.368 12.818 -11.636 1.00 90.38 90 ASN A C 1
ATOM 715 O O . ASN A 1 90 ? 2.399 13.296 -12.120 1.00 90.38 90 ASN A O 1
ATOM 719 N N . LEU A 1 91 ? 1.403 11.818 -10.746 1.00 91.38 91 LEU A N 1
ATOM 720 C CA . LEU A 1 91 ? 2.634 11.119 -10.391 1.00 91.38 91 LEU A CA 1
ATOM 721 C C . LEU A 1 91 ? 3.194 10.459 -11.665 1.00 91.38 91 LEU A C 1
ATOM 723 O O . LEU A 1 91 ? 2.453 9.790 -12.391 1.00 91.38 91 LEU A O 1
ATOM 727 N N . PRO A 1 92 ? 4.488 10.614 -11.982 1.00 90.31 92 PRO A N 1
ATOM 728 C CA . PRO A 1 92 ? 5.095 9.885 -13.086 1.00 90.31 92 PRO A CA 1
ATOM 729 C C . PRO A 1 92 ? 5.113 8.385 -12.787 1.00 90.31 92 PRO A C 1
ATOM 731 O O . PRO A 1 92 ? 5.191 7.978 -11.630 1.00 90.31 92 PRO A O 1
ATOM 734 N N . VAL A 1 93 ? 5.115 7.558 -13.833 1.00 94.56 93 VAL A N 1
ATOM 735 C CA . VAL A 1 93 ? 5.365 6.119 -13.683 1.00 94.56 93 VAL A CA 1
ATOM 736 C C . VAL A 1 93 ? 6.774 5.942 -13.125 1.00 94.56 93 VAL A C 1
ATOM 738 O O . VAL A 1 93 ? 7.766 6.229 -13.799 1.00 94.56 93 VAL A O 1
ATOM 741 N N . THR A 1 94 ? 6.859 5.548 -11.861 1.00 94.50 94 THR A N 1
ATOM 742 C CA . THR A 1 94 ? 8.115 5.410 -11.132 1.00 94.50 94 THR A CA 1
ATOM 743 C C . THR A 1 94 ? 7.927 4.449 -9.976 1.00 94.50 94 THR A C 1
ATOM 745 O O . THR A 1 94 ? 6.860 4.393 -9.369 1.00 94.50 94 THR A O 1
ATOM 748 N N . SER A 1 95 ? 9.004 3.755 -9.626 1.00 95.75 95 SER A N 1
ATOM 749 C CA . SER A 1 95 ? 9.007 2.846 -8.489 1.00 95.75 95 SER A CA 1
ATOM 750 C C . SER A 1 95 ? 8.803 3.614 -7.187 1.00 95.75 95 SER A C 1
ATOM 752 O O . SER A 1 95 ? 9.577 4.527 -6.871 1.00 95.75 95 SER A O 1
ATOM 754 N N . VAL A 1 96 ? 7.765 3.242 -6.441 1.00 97.06 96 VAL A N 1
ATOM 755 C CA . VAL A 1 96 ? 7.433 3.783 -5.122 1.00 97.06 96 VAL A CA 1
ATOM 756 C C . VAL A 1 96 ? 8.027 2.855 -4.077 1.00 97.06 96 VAL A C 1
ATOM 758 O O . VAL A 1 96 ? 7.702 1.671 -4.025 1.00 97.06 96 VAL A O 1
ATOM 761 N N . ARG A 1 97 ? 8.946 3.378 -3.265 1.00 95.56 97 ARG A N 1
ATOM 762 C CA . ARG A 1 97 ? 9.710 2.588 -2.291 1.00 95.56 97 ARG A CA 1
ATOM 763 C C . ARG A 1 97 ? 9.168 2.703 -0.878 1.00 95.56 97 ARG A C 1
ATOM 765 O O . ARG A 1 97 ? 9.317 1.745 -0.132 1.00 95.56 97 ARG A O 1
ATOM 772 N N . ASP A 1 98 ? 8.545 3.825 -0.536 1.00 96.44 98 ASP A N 1
ATOM 773 C CA . ASP A 1 98 ? 7.938 4.024 0.778 1.00 96.44 98 ASP A CA 1
ATOM 774 C C . ASP A 1 98 ? 6.739 4.980 0.701 1.00 96.44 98 ASP A C 1
ATOM 776 O O . ASP A 1 98 ? 6.656 5.812 -0.209 1.00 96.44 98 ASP A O 1
ATOM 780 N N . LEU A 1 99 ? 5.817 4.844 1.653 1.00 97.19 99 LEU A N 1
ATOM 781 C CA . LEU A 1 99 ? 4.605 5.648 1.783 1.00 97.19 99 LEU A CA 1
ATOM 782 C C . LEU A 1 99 ? 4.387 6.029 3.250 1.00 97.19 99 LEU A C 1
ATOM 784 O O . LEU A 1 99 ? 4.354 5.163 4.124 1.00 97.19 99 LEU A O 1
ATOM 788 N N . LEU A 1 100 ? 4.143 7.311 3.512 1.00 96.62 100 LEU A N 1
ATOM 789 C CA . LEU A 1 100 ? 3.833 7.813 4.849 1.00 96.62 100 LEU A CA 1
ATOM 790 C C . LEU A 1 100 ? 2.611 8.724 4.804 1.00 96.62 100 LEU A C 1
ATOM 792 O O . LEU A 1 100 ? 2.607 9.723 4.091 1.00 96.62 100 LEU A O 1
ATOM 796 N N . VAL A 1 101 ? 1.607 8.418 5.624 1.00 97.38 101 VAL A N 1
ATOM 797 C CA . VAL A 1 101 ? 0.515 9.353 5.902 1.00 97.38 101 VAL A CA 1
ATOM 798 C C . VAL A 1 101 ? 0.944 10.267 7.047 1.00 97.38 101 VAL A C 1
ATOM 800 O O . VAL A 1 101 ? 1.165 9.800 8.168 1.00 97.38 101 VAL A O 1
ATOM 803 N N . LYS A 1 102 ? 1.063 11.568 6.776 1.00 96.12 102 LYS A N 1
ATOM 804 C CA . LYS A 1 102 ? 1.344 12.597 7.781 1.00 96.12 102 LYS A CA 1
ATOM 805 C C . LYS A 1 102 ? 0.218 13.619 7.765 1.00 96.12 102 LYS A C 1
ATOM 807 O O . LYS A 1 102 ? 0.069 14.361 6.809 1.00 96.12 102 LYS A O 1
ATOM 812 N N . ASP A 1 103 ? -0.547 13.673 8.850 1.00 95.00 103 ASP A N 1
ATOM 813 C CA . ASP A 1 103 ? -1.737 14.522 8.967 1.00 95.00 103 ASP A CA 1
ATOM 814 C C . ASP A 1 103 ? -2.744 14.236 7.834 1.00 95.00 103 ASP A C 1
ATOM 816 O O . ASP A 1 103 ? -3.371 13.169 7.825 1.00 95.00 103 ASP A O 1
ATOM 820 N N . ASN A 1 104 ? -2.881 15.161 6.883 1.00 96.94 104 ASN A N 1
ATOM 821 C CA . ASN A 1 104 ? -3.719 15.015 5.695 1.00 96.94 104 ASN A CA 1
ATOM 822 C C . ASN A 1 104 ? -2.903 14.763 4.425 1.00 96.94 104 ASN A C 1
ATOM 824 O O . ASN A 1 104 ? -3.485 14.716 3.356 1.00 96.94 104 ASN A O 1
ATOM 828 N N . ASP A 1 105 ? -1.601 14.529 4.518 1.00 97.56 105 ASP A N 1
ATOM 829 C CA . ASP A 1 105 ? -0.758 14.359 3.343 1.00 97.56 105 ASP A CA 1
ATOM 830 C C . ASP A 1 105 ? -0.307 12.912 3.199 1.00 97.56 105 ASP A C 1
ATOM 832 O O . ASP A 1 105 ? 0.054 12.248 4.179 1.00 97.56 105 ASP A O 1
ATOM 836 N N . LEU A 1 106 ? -0.272 12.431 1.957 1.00 97.62 106 LEU A N 1
ATOM 837 C CA . LEU A 1 106 ? 0.404 11.186 1.613 1.00 97.62 106 LEU A CA 1
ATOM 838 C C . LEU A 1 106 ? 1.763 11.513 0.990 1.00 97.62 106 LEU A C 1
ATOM 840 O O . LEU A 1 106 ? 1.861 11.982 -0.146 1.00 97.62 106 LEU A O 1
ATOM 844 N N . VAL A 1 107 ? 2.824 11.240 1.744 1.00 97.62 107 VAL A N 1
ATOM 845 C CA . VAL A 1 107 ? 4.211 11.355 1.294 1.00 97.62 107 VAL A CA 1
ATOM 846 C C . VAL A 1 107 ? 4.600 10.074 0.560 1.00 97.62 107 VAL A C 1
ATOM 848 O O . VAL A 1 107 ? 4.492 8.975 1.103 1.00 97.62 107 VAL A O 1
ATOM 851 N N . ILE A 1 108 ? 5.078 10.222 -0.673 1.00 97.31 108 ILE A N 1
ATOM 852 C CA . ILE A 1 108 ? 5.386 9.137 -1.605 1.00 97.31 108 ILE A CA 1
ATOM 853 C C . ILE A 1 108 ? 6.878 9.184 -1.933 1.00 97.31 108 ILE A C 1
ATOM 855 O O . ILE A 1 108 ? 7.329 10.032 -2.705 1.00 97.31 108 ILE A O 1
ATOM 859 N N . ALA A 1 109 ? 7.666 8.275 -1.361 1.00 96.44 109 ALA A N 1
ATOM 860 C CA . ALA A 1 109 ? 9.095 8.186 -1.640 1.00 96.44 109 ALA A CA 1
ATOM 861 C C . ALA A 1 109 ? 9.342 7.354 -2.903 1.00 96.44 109 ALA A C 1
ATOM 863 O O . ALA A 1 109 ? 8.941 6.191 -2.991 1.00 96.44 109 ALA A O 1
ATOM 864 N N . THR A 1 110 ? 10.036 7.931 -3.883 1.00 95.44 110 THR A N 1
ATOM 865 C CA . THR A 1 110 ? 10.261 7.298 -5.189 1.00 95.44 110 THR A CA 1
ATOM 866 C C . THR A 1 110 ? 11.726 6.933 -5.400 1.00 95.44 110 THR A C 1
ATOM 868 O O . THR A 1 110 ? 12.639 7.553 -4.852 1.00 95.44 110 THR A O 1
ATOM 871 N N . HIS A 1 111 ? 11.978 5.935 -6.243 1.00 93.38 111 HIS A N 1
ATOM 872 C CA . HIS A 1 111 ? 13.329 5.616 -6.685 1.00 93.38 111 HIS A CA 1
ATOM 873 C C . HIS A 1 111 ? 13.778 6.581 -7.793 1.00 93.38 111 HIS A C 1
ATOM 875 O O . HIS A 1 111 ? 13.228 6.581 -8.891 1.00 93.38 111 HIS A O 1
ATOM 881 N N . GLY A 1 112 ? 14.799 7.396 -7.514 1.00 88.94 112 GLY A N 1
ATOM 882 C CA . GLY A 1 112 ? 15.453 8.251 -8.514 1.00 88.94 112 GLY A CA 1
ATOM 883 C C . GLY A 1 112 ? 14.746 9.573 -8.838 1.00 88.94 112 GLY A C 1
ATOM 884 O O . GLY A 1 112 ? 15.258 10.327 -9.662 1.00 88.94 112 GLY A O 1
ATOM 885 N N . ARG A 1 113 ? 13.605 9.887 -8.203 1.00 87.50 113 ARG A N 1
ATOM 886 C CA . ARG A 1 113 ? 12.840 11.130 -8.449 1.00 87.50 113 ARG A CA 1
ATOM 887 C C . ARG A 1 113 ? 12.445 11.889 -7.173 1.00 87.50 113 ARG A C 1
ATOM 889 O O . ARG A 1 113 ? 11.529 12.705 -7.208 1.00 87.50 113 ARG A O 1
ATOM 896 N N . GLY A 1 114 ? 13.142 11.638 -6.062 1.00 92.00 114 GLY A N 1
ATOM 897 C CA . GLY A 1 114 ? 12.872 12.274 -4.768 1.00 92.00 114 GLY A CA 1
ATOM 898 C C . GLY A 1 114 ? 11.598 11.747 -4.105 1.00 92.00 114 GLY A C 1
ATOM 899 O O . GLY A 1 114 ? 11.234 10.582 -4.281 1.00 92.00 114 GLY A O 1
ATOM 900 N N . PHE A 1 115 ? 10.921 12.598 -3.340 1.00 92.88 115 PHE A N 1
ATOM 901 C CA . PHE A 1 115 ? 9.609 12.296 -2.771 1.00 92.88 115 PHE A CA 1
ATOM 902 C C . PHE A 1 115 ? 8.554 13.262 -3.311 1.00 92.88 115 PHE A C 1
ATOM 904 O O . PHE A 1 115 ? 8.858 14.401 -3.663 1.00 92.88 115 PHE A O 1
ATOM 911 N N . TRP A 1 116 ? 7.321 12.779 -3.376 1.00 95.12 116 TRP A N 1
ATOM 912 C CA . TRP A 1 116 ? 6.138 13.526 -3.779 1.00 95.12 116 TRP A CA 1
ATOM 913 C C . TRP A 1 116 ? 5.216 13.670 -2.578 1.00 95.12 116 TRP A C 1
ATOM 915 O O . TRP A 1 116 ? 5.196 12.802 -1.708 1.00 95.12 116 TRP A O 1
ATOM 925 N N . ILE A 1 117 ? 4.457 14.756 -2.535 1.00 95.38 117 ILE A N 1
ATOM 926 C CA . ILE A 1 117 ? 3.416 14.955 -1.533 1.00 95.38 117 ILE A CA 1
ATOM 927 C C . ILE A 1 117 ? 2.101 15.054 -2.291 1.00 95.38 117 ILE A C 1
ATOM 929 O O . ILE A 1 117 ? 1.920 15.959 -3.106 1.00 95.38 117 ILE A O 1
ATOM 933 N N . MET A 1 118 ? 1.214 14.090 -2.055 1.00 94.94 118 MET A N 1
ATOM 934 C CA . MET A 1 118 ? -0.196 14.260 -2.367 1.00 94.94 118 MET A CA 1
ATOM 935 C C . MET A 1 118 ? -0.804 15.045 -1.213 1.00 94.94 118 MET A C 1
ATOM 937 O O . MET A 1 118 ? -1.037 14.491 -0.138 1.00 94.94 118 MET A O 1
ATOM 941 N N . ASP A 1 119 ? -0.957 16.341 -1.461 1.00 94.06 119 ASP A N 1
ATOM 942 C CA . ASP A 1 119 ? -1.535 17.301 -0.529 1.00 94.06 119 ASP A CA 1
ATOM 943 C C . ASP A 1 119 ? -3.026 17.003 -0.352 1.00 94.06 119 ASP A C 1
ATOM 945 O O . ASP A 1 119 ? -3.749 16.818 -1.335 1.00 94.06 119 ASP A O 1
ATOM 949 N N . ASP A 1 120 ? -3.451 16.925 0.902 1.00 95.38 120 ASP A N 1
ATOM 950 C CA . ASP A 1 120 ? -4.832 16.709 1.332 1.00 95.38 120 ASP A CA 1
ATOM 951 C C . ASP A 1 120 ? -5.563 15.460 0.772 1.00 95.38 120 ASP A C 1
ATOM 953 O O . ASP A 1 120 ? -6.339 15.495 -0.184 1.00 95.38 120 ASP A O 1
ATOM 957 N N . ILE A 1 121 ? -5.423 14.333 1.475 1.00 97.12 121 ILE A N 1
ATOM 958 C CA . ILE A 1 121 ? -6.153 13.074 1.256 1.00 97.12 121 ILE A CA 1
ATOM 959 C C . ILE A 1 121 ? -7.547 13.048 1.901 1.00 97.12 121 ILE A C 1
ATOM 961 O O . ILE A 1 121 ? -8.209 12.005 1.894 1.00 97.12 121 ILE A O 1
ATOM 965 N N . THR A 1 122 ? -8.035 14.162 2.458 1.00 97.69 122 THR A N 1
ATOM 966 C CA . THR A 1 122 ? -9.386 14.236 3.043 1.00 97.69 122 THR A CA 1
ATOM 967 C C . THR A 1 122 ? -10.486 13.758 2.085 1.00 97.69 122 THR A C 1
ATOM 969 O O . THR A 1 122 ? -11.365 13.022 2.546 1.00 97.69 122 THR A O 1
ATOM 972 N N . PRO A 1 123 ? -10.452 14.055 0.768 1.00 96.31 123 PRO A N 1
ATOM 973 C CA . PRO A 1 123 ? -11.438 13.515 -0.166 1.00 96.31 123 PRO A CA 1
ATOM 974 C C . PRO A 1 123 ? -11.452 11.980 -0.208 1.00 96.31 123 PRO A C 1
ATOM 976 O O . PRO A 1 123 ? -12.523 11.379 -0.230 1.00 96.31 123 PRO A O 1
ATOM 979 N N . LEU A 1 124 ? -10.286 11.326 -0.132 1.00 96.94 124 LEU A N 1
ATOM 980 C CA . LEU A 1 124 ? -10.202 9.860 -0.089 1.00 96.94 124 LEU A CA 1
ATOM 981 C C . LEU A 1 124 ? -10.827 9.313 1.200 1.00 96.94 124 LEU A C 1
ATOM 983 O O . LEU A 1 124 ? -11.575 8.338 1.169 1.00 96.94 124 LEU A O 1
ATOM 987 N N . ARG A 1 125 ? -10.593 9.980 2.335 1.00 97.00 125 ARG A N 1
ATOM 988 C CA . ARG A 1 125 ? -11.221 9.619 3.616 1.00 97.00 125 ARG A CA 1
ATOM 989 C C . ARG A 1 125 ? -12.743 9.765 3.583 1.00 97.00 125 ARG A C 1
ATOM 991 O O . ARG A 1 125 ? -13.439 8.925 4.144 1.00 97.00 125 ARG A O 1
ATOM 998 N N . GLN A 1 126 ? -13.258 10.806 2.930 1.00 96.19 126 GLN A N 1
ATOM 999 C CA . GLN A 1 126 ? -14.699 11.016 2.763 1.00 96.19 126 GLN A CA 1
ATOM 1000 C C . GLN A 1 126 ? -15.328 9.946 1.868 1.00 96.19 126 GLN A C 1
ATOM 1002 O O . GLN A 1 126 ? -16.398 9.440 2.194 1.00 96.19 126 GLN A O 1
ATOM 1007 N N . MET A 1 127 ? -14.652 9.569 0.780 1.00 94.38 127 MET A N 1
ATOM 1008 C CA . MET A 1 127 ? -15.097 8.475 -0.084 1.00 94.38 127 MET A CA 1
ATOM 1009 C C . MET A 1 127 ? -15.140 7.148 0.673 1.00 94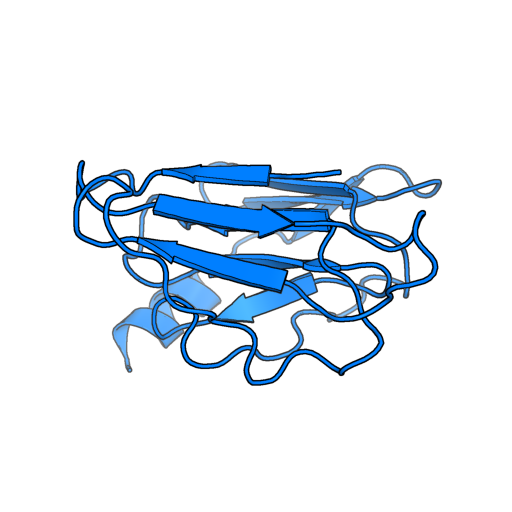.38 127 MET A C 1
ATOM 1011 O O . MET A 1 127 ? -16.145 6.454 0.600 1.00 94.38 127 MET A O 1
ATOM 1015 N N . ALA A 1 128 ? -14.103 6.832 1.452 1.00 92.94 128 ALA A N 1
ATOM 1016 C CA . ALA A 1 128 ? -14.059 5.624 2.277 1.00 92.94 128 ALA A CA 1
ATOM 1017 C C . ALA A 1 128 ? -15.222 5.544 3.281 1.00 92.94 128 ALA A C 1
ATOM 1019 O O . ALA A 1 128 ? -15.749 4.471 3.533 1.00 92.94 128 ALA A O 1
ATOM 1020 N N . ALA A 1 129 ? -15.632 6.680 3.854 1.00 88.00 129 ALA A N 1
ATOM 1021 C CA . ALA A 1 129 ? -16.745 6.739 4.801 1.00 88.00 129 ALA A CA 1
ATOM 1022 C C . ALA A 1 129 ? -18.128 6.564 4.144 1.00 88.00 129 ALA A C 1
ATOM 1024 O O . ALA A 1 129 ? -19.120 6.408 4.854 1.00 88.00 129 ALA A O 1
ATOM 1025 N N . ALA A 1 130 ? -18.203 6.644 2.813 1.00 80.88 130 ALA A N 1
ATOM 1026 C CA . ALA A 1 130 ? -19.434 6.498 2.043 1.00 80.88 130 ALA A CA 1
ATOM 1027 C C . ALA A 1 130 ? -19.636 5.081 1.470 1.00 80.88 130 ALA A C 1
ATOM 1029 O O . ALA A 1 130 ? -20.662 4.845 0.828 1.00 80.88 130 ALA A O 1
ATOM 1030 N N . VAL A 1 131 ? -18.668 4.178 1.671 1.00 66.62 131 VAL A N 1
ATOM 1031 C CA . VAL A 1 131 ? -18.688 2.776 1.216 1.00 66.62 131 VAL A CA 1
ATOM 1032 C C . VAL A 1 131 ? -19.149 1.851 2.338 1.00 66.62 131 VAL A C 1
ATOM 1034 O O . VAL A 1 131 ? -18.786 2.101 3.509 1.00 66.62 131 VAL A O 1
#

Sequence (131 aa):
MAGIAPSPRHAQVAYVAIDRHRLDDFRPYIYRTRDGGKSWQAITHGIPPRDFVNVVTVDPVTPGLLYAGTEFGVFVSFDDGDHWQPLQQNLPVTSVRDLLVKDNDLVIATHGRGFWIMDDITPLRQMAAAV

Foldseek 3Di:
DKEKEAQLVQNQWIKIWDDDVVVVQQAAFMWITNGNPPDIDTQCAAPDGRWYWQYKYADNPAPLWIWTFTQFGIWITLHNRNHIHDPCVPPGRFGFNDWDDDPQWIWTQTDPPGIDIPHGPVVVRVVSVVD

Secondary structure (DSSP, 8-state):
--EEEE-SS-TT-EEEE---GGGT-----EEEESSSSSS-EE--TTS-TT--EEEEEE-SSSTT-EEEEESS-EEEESSTTSS-EE--TT--S--EEEEEEETTEEEEEESSS-EEEE---HHHHHHHTT-

pLDDT: mean 95.47, std 5.51, range [59.41, 98.62]

Organism: NCBI:txid410659

InterPro domains:
  IPR015943 WD40/YVTN repeat-like-containing domain superfamily [G3DSA:2.130.10.10] (1-99)
  IPR036278 Sialidase superfamily [SSF50939] (5-125)